Protein AF-A0A2E9NVP9-F1 (afdb_monomer_lite)

Structure (mmCIF, N/CA/C/O backbone):
data_AF-A0A2E9NVP9-F1
#
_entry.id   AF-A0A2E9NVP9-F1
#
loop_
_atom_site.group_PDB
_atom_site.id
_atom_site.type_symbol
_atom_site.label_atom_id
_atom_site.label_alt_id
_atom_site.label_comp_id
_atom_site.label_asym_id
_atom_site.label_entity_id
_atom_site.label_seq_id
_atom_site.pdbx_PDB_ins_code
_atom_site.Cartn_x
_atom_site.Cartn_y
_atom_site.Cartn_z
_atom_site.occupancy
_atom_site.B_iso_or_equiv
_atom_site.auth_seq_id
_atom_site.auth_comp_id
_atom_site.auth_asym_id
_atom_site.auth_atom_id
_atom_site.pdbx_PDB_model_num
ATOM 1 N N . MET A 1 1 ? -3.813 -17.448 -2.585 1.00 64.69 1 MET A N 1
ATOM 2 C CA . MET A 1 1 ? -3.607 -16.158 -1.884 1.00 64.69 1 MET A CA 1
ATOM 3 C C . MET A 1 1 ? -2.385 -15.477 -2.489 1.00 64.69 1 MET A C 1
ATOM 5 O O . MET A 1 1 ? -1.474 -16.198 -2.871 1.00 64.69 1 MET A O 1
ATOM 9 N N . PHE A 1 2 ? -2.362 -14.143 -2.599 1.00 79.69 2 PHE A N 1
ATOM 10 C CA . PHE A 1 2 ? -1.325 -13.359 -3.305 1.00 79.69 2 PHE A CA 1
ATOM 11 C C . PHE A 1 2 ? 0.044 -13.275 -2.591 1.00 79.69 2 PHE A C 1
ATOM 13 O O . PHE A 1 2 ? 0.910 -12.519 -3.014 1.00 79.69 2 PHE A O 1
ATOM 20 N N . GLY A 1 3 ? 0.251 -14.046 -1.519 1.00 89.19 3 GLY A N 1
ATOM 21 C CA . GLY A 1 3 ? 1.412 -13.916 -0.636 1.00 89.19 3 GLY A CA 1
ATOM 22 C C . GLY A 1 3 ? 1.253 -12.778 0.378 1.00 89.19 3 GLY A C 1
ATOM 23 O O . GLY A 1 3 ? 0.133 -12.330 0.649 1.00 89.19 3 GLY A O 1
ATOM 24 N N . SER A 1 4 ? 2.374 -12.343 0.956 1.00 94.38 4 SER A N 1
ATOM 25 C CA . SER A 1 4 ? 2.416 -11.205 1.880 1.00 94.38 4 SER A CA 1
ATOM 26 C C . SER A 1 4 ? 2.137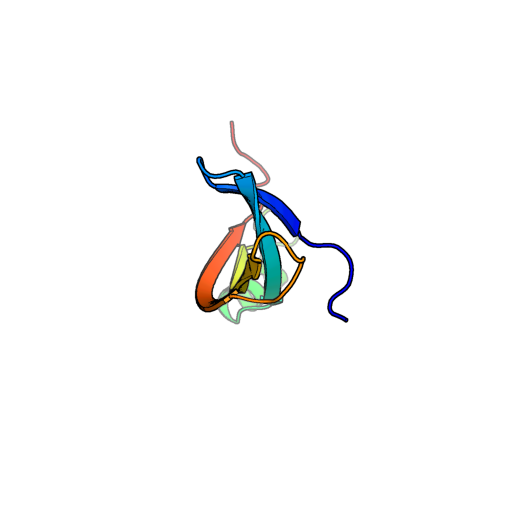 -9.892 1.141 1.00 94.38 4 SER A C 1
ATOM 28 O O . SER A 1 4 ? 2.586 -9.742 0.002 1.00 94.38 4 SER A O 1
ATOM 30 N N . PRO A 1 5 ? 1.415 -8.942 1.758 1.00 96.25 5 PRO A N 1
ATOM 31 C CA . PRO A 1 5 ? 1.231 -7.621 1.173 1.00 96.25 5 PR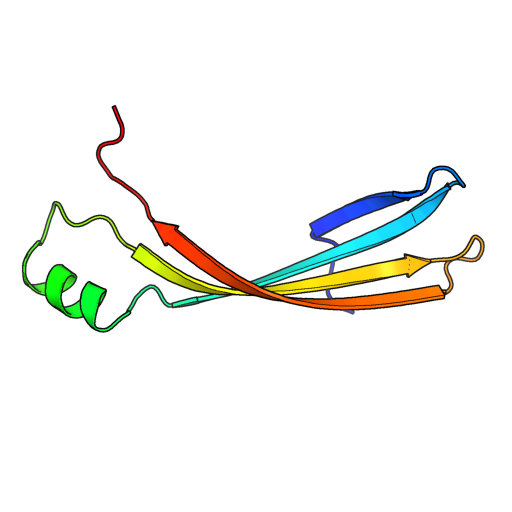O A CA 1
ATOM 32 C C . PRO A 1 5 ? 2.573 -6.891 1.044 1.00 96.25 5 PRO A C 1
ATOM 34 O O . PRO A 1 5 ? 3.496 -7.112 1.829 1.00 96.25 5 PRO A O 1
ATOM 37 N N . PHE A 1 6 ? 2.660 -6.011 0.048 1.00 95.56 6 PHE A N 1
ATOM 38 C CA . PHE A 1 6 ? 3.779 -5.083 -0.113 1.00 95.56 6 PHE A CA 1
ATOM 39 C C . PHE A 1 6 ? 3.823 -4.082 1.047 1.00 95.56 6 PHE A C 1
ATOM 41 O O . PHE A 1 6 ? 4.892 -3.755 1.553 1.00 95.56 6 PHE A O 1
ATOM 48 N N . GLU A 1 7 ? 2.649 -3.637 1.494 1.00 97.50 7 GLU A N 1
ATOM 49 C CA . GLU A 1 7 ? 2.497 -2.735 2.627 1.00 97.50 7 GLU A CA 1
ATOM 50 C C . GLU A 1 7 ? 1.244 -3.095 3.429 1.00 97.50 7 GLU A C 1
ATOM 52 O O . GLU A 1 7 ? 0.191 -3.421 2.870 1.00 97.50 7 GLU A O 1
ATOM 57 N N . THR A 1 8 ? 1.370 -2.997 4.750 1.00 97.38 8 THR A N 1
ATOM 58 C CA . THR A 1 8 ? 0.269 -3.130 5.704 1.00 97.38 8 THR A CA 1
ATOM 59 C C . THR A 1 8 ? 0.126 -1.821 6.465 1.00 97.38 8 THR A C 1
ATOM 61 O O . THR A 1 8 ? 1.095 -1.352 7.063 1.00 97.38 8 THR A O 1
ATOM 64 N N . SER A 1 9 ? -1.076 -1.254 6.484 1.00 97.81 9 SER A N 1
ATOM 65 C CA . SER A 1 9 ? -1.385 -0.015 7.202 1.00 97.81 9 SER A CA 1
ATOM 66 C C . SER A 1 9 ? -2.772 -0.071 7.846 1.00 97.81 9 SER A C 1
ATOM 68 O O . SER A 1 9 ? -3.468 -1.083 7.753 1.00 97.81 9 SER A O 1
ATOM 70 N N . TYR A 1 10 ? -3.156 0.996 8.550 1.00 96.56 10 TYR A N 1
ATOM 71 C CA . TYR A 1 10 ? -4.429 1.088 9.263 1.00 96.56 10 TYR A CA 1
ATOM 72 C C . TYR A 1 10 ? -5.085 2.443 9.006 1.00 96.56 10 TYR A C 1
ATOM 74 O O . TYR A 1 10 ? -4.394 3.454 8.877 1.00 96.56 10 TYR A O 1
ATOM 82 N N . THR A 1 11 ? -6.415 2.477 8.947 1.00 94.12 11 THR A N 1
ATOM 83 C CA . THR A 1 11 ? -7.165 3.740 9.000 1.00 94.12 11 THR A CA 1
ATOM 84 C C . THR A 1 11 ? -7.070 4.365 10.393 1.00 94.12 11 THR A C 1
ATOM 86 O O . THR A 1 11 ? -6.759 3.685 11.371 1.00 94.12 11 THR A O 1
ATOM 89 N N . ASP A 1 12 ? -7.471 5.632 10.520 1.00 94.56 12 ASP A N 1
ATOM 90 C CA . ASP A 1 12 ? -7.604 6.302 11.824 1.00 94.56 12 ASP A CA 1
ATOM 91 C C . ASP A 1 12 ? -8.565 5.572 12.781 1.00 94.56 12 ASP A C 1
ATOM 93 O O . ASP A 1 12 ? -8.444 5.675 13.999 1.00 94.56 12 ASP A O 1
ATOM 97 N N . SER A 1 13 ? -9.519 4.809 12.234 1.00 92.31 13 SER A N 1
ATOM 98 C CA . SER A 1 13 ? -10.449 3.975 13.002 1.00 92.31 13 SER A CA 1
ATOM 99 C C . SER A 1 13 ? -9.896 2.584 13.342 1.00 92.31 13 SER A C 1
ATOM 101 O O . SER A 1 13 ? -10.637 1.764 13.871 1.00 92.31 13 SER A O 1
ATOM 103 N N . GLY A 1 14 ? -8.641 2.283 12.996 1.00 92.75 14 GLY A N 1
ATOM 104 C CA . GLY A 1 14 ? -7.992 0.994 13.255 1.00 92.75 14 GLY A CA 1
ATOM 105 C C . GLY A 1 14 ? -8.307 -0.114 12.246 1.00 92.75 14 GLY A C 1
ATOM 106 O O . GLY A 1 14 ? -7.922 -1.257 12.472 1.00 92.75 14 GLY A O 1
ATOM 107 N N . ALA A 1 15 ? -8.980 0.189 11.133 1.00 95.38 15 ALA A N 1
ATOM 108 C CA . ALA A 1 15 ? -9.298 -0.817 10.123 1.00 95.38 15 ALA A CA 1
ATOM 109 C C . ALA A 1 15 ? -8.053 -1.171 9.298 1.00 95.38 15 ALA A C 1
ATOM 111 O O . ALA A 1 15 ? -7.355 -0.277 8.816 1.00 95.38 15 ALA A O 1
ATOM 112 N N . LEU A 1 16 ? -7.793 -2.467 9.126 1.00 97.31 16 LEU A N 1
ATOM 113 C CA . LEU A 1 16 ? -6.618 -2.989 8.431 1.00 97.31 16 LEU A CA 1
ATOM 114 C C . LEU A 1 16 ? -6.694 -2.732 6.920 1.00 97.31 16 LEU A C 1
ATOM 116 O O . LEU A 1 16 ? -7.724 -2.963 6.281 1.00 97.31 16 LEU A O 1
ATOM 120 N N . ILE A 1 17 ? -5.576 -2.303 6.339 1.00 98.06 17 ILE A N 1
ATOM 121 C CA . ILE A 1 17 ? -5.394 -2.111 4.902 1.00 98.06 17 ILE A CA 1
ATOM 122 C C . ILE A 1 17 ? -4.203 -2.945 4.437 1.00 98.06 17 ILE A C 1
ATOM 124 O O . ILE A 1 17 ? -3.101 -2.831 4.976 1.00 98.06 17 ILE A O 1
ATOM 128 N N . TRP A 1 18 ? -4.411 -3.748 3.395 1.00 98.12 18 TRP A N 1
ATOM 129 C CA . TRP A 1 18 ? -3.340 -4.419 2.660 1.00 98.12 18 TRP A CA 1
ATOM 130 C C . TRP A 1 18 ? -3.180 -3.802 1.282 1.00 98.12 18 TRP A C 1
ATOM 132 O O . TRP A 1 18 ? -4.148 -3.695 0.527 1.00 98.12 18 TRP A O 1
ATOM 142 N N . LYS A 1 19 ? -1.942 -3.457 0.934 1.00 98.00 19 LYS A N 1
ATOM 143 C CA . LYS A 1 19 ? -1.557 -3.063 -0.416 1.00 98.00 19 LYS A CA 1
ATOM 144 C C . LYS A 1 19 ? -0.678 -4.145 -1.026 1.00 98.00 19 LYS A C 1
ATOM 146 O O . LYS A 1 19 ? 0.343 -4.533 -0.462 1.00 98.00 19 LYS A O 1
ATOM 151 N N . TYR A 1 20 ? -1.063 -4.604 -2.205 1.00 96.69 20 TYR A N 1
ATOM 152 C CA . TYR A 1 20 ? -0.260 -5.449 -3.076 1.00 96.69 20 TYR A CA 1
ATOM 153 C C . TYR A 1 20 ? 0.186 -4.637 -4.285 1.00 96.69 20 TYR A C 1
ATOM 155 O O . TYR A 1 20 ? -0.579 -3.827 -4.808 1.00 96.69 20 TYR A O 1
ATOM 163 N N . GLN A 1 21 ? 1.410 -4.886 -4.736 1.00 94.38 21 GLN A N 1
ATOM 164 C CA . GLN A 1 21 ? 1.987 -4.254 -5.913 1.00 94.38 21 GLN A CA 1
ATOM 165 C C . GLN A 1 21 ? 2.637 -5.326 -6.786 1.00 94.38 21 GLN A C 1
ATOM 167 O O . GLN A 1 21 ? 3.384 -6.168 -6.283 1.00 94.38 21 GLN A O 1
ATOM 172 N N . TYR A 1 22 ? 2.349 -5.293 -8.084 1.00 90.75 22 TYR A N 1
ATOM 173 C CA . TYR A 1 22 ? 2.979 -6.147 -9.080 1.00 90.75 22 TYR A CA 1
ATOM 174 C C . TYR A 1 22 ? 3.400 -5.323 -10.293 1.00 90.75 22 TYR A C 1
ATOM 176 O O . TYR A 1 22 ? 2.562 -4.749 -10.992 1.00 90.75 22 TYR A O 1
ATOM 184 N N . ASP A 1 23 ? 4.702 -5.313 -10.554 1.00 88.62 23 ASP A N 1
ATOM 185 C CA . ASP A 1 23 ? 5.291 -4.576 -11.663 1.00 88.62 23 ASP A CA 1
ATOM 186 C C . ASP A 1 23 ? 5.579 -5.542 -12.809 1.00 88.62 23 ASP A C 1
ATOM 188 O O . ASP A 1 23 ? 6.382 -6.467 -12.674 1.00 88.62 23 ASP A O 1
ATOM 192 N N . TYR A 1 24 ? 4.917 -5.325 -13.943 1.00 81.56 24 TYR A N 1
ATOM 193 C CA . TYR A 1 24 ? 5.224 -6.009 -15.190 1.00 81.56 24 TYR A CA 1
ATOM 194 C C . TYR A 1 24 ? 6.112 -5.101 -16.032 1.00 81.56 24 TYR A C 1
ATOM 196 O O . TYR A 1 24 ? 5.626 -4.203 -16.719 1.00 81.56 24 TYR A O 1
ATOM 204 N N . THR A 1 25 ? 7.422 -5.301 -15.935 1.00 73.06 25 THR A N 1
ATOM 205 C CA . THR A 1 25 ? 8.417 -4.487 -16.634 1.00 73.06 25 THR A CA 1
ATOM 206 C C . THR A 1 25 ? 9.088 -5.272 -17.752 1.00 73.06 25 THR A C 1
ATOM 208 O O . THR A 1 25 ? 9.281 -6.486 -17.668 1.00 73.06 25 THR A O 1
ATOM 211 N N . THR A 1 26 ? 9.448 -4.572 -18.826 1.00 66.19 26 THR A N 1
ATOM 212 C CA . THR A 1 26 ? 10.285 -5.107 -19.901 1.00 66.19 26 THR A CA 1
ATOM 213 C C . THR A 1 26 ? 11.502 -4.206 -20.076 1.00 66.19 26 THR A C 1
ATOM 215 O O . THR A 1 26 ? 11.386 -3.026 -20.392 1.00 66.19 26 THR A O 1
ATOM 218 N N . ALA A 1 27 ? 12.69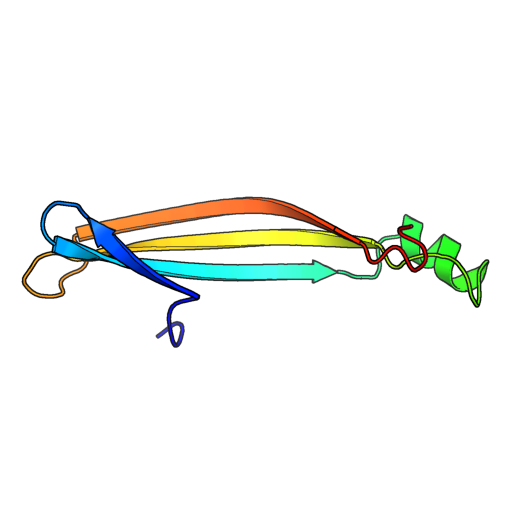3 -4.783 -19.904 1.00 57.81 27 ALA A N 1
ATOM 219 C CA . ALA A 1 27 ? 13.970 -4.084 -20.078 1.00 57.81 27 ALA A CA 1
ATOM 220 C C . ALA A 1 27 ? 14.404 -3.952 -21.555 1.00 57.81 27 ALA A C 1
ATOM 222 O O . ALA A 1 27 ? 15.481 -3.437 -21.845 1.00 57.81 2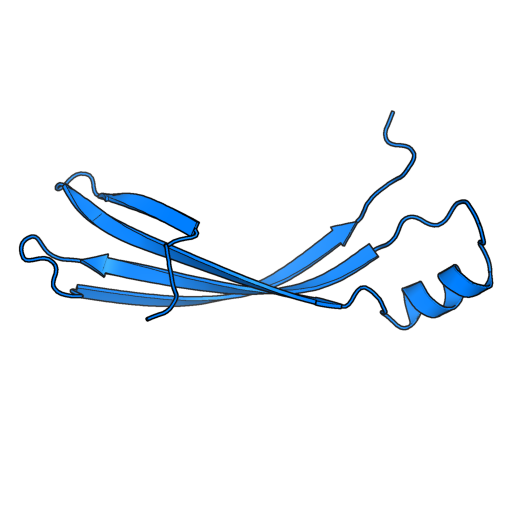7 ALA A O 1
ATOM 223 N N . LEU A 1 28 ? 13.594 -4.458 -22.490 1.00 55.22 28 LEU A N 1
ATOM 224 C CA . LEU A 1 28 ? 13.881 -4.520 -23.922 1.00 55.22 28 LEU A CA 1
ATOM 225 C C . LEU A 1 28 ? 12.805 -3.771 -24.711 1.00 55.22 28 LEU A C 1
ATOM 227 O O . LEU A 1 28 ? 11.986 -4.377 -25.399 1.00 55.22 28 LEU A O 1
ATOM 231 N N . THR A 1 29 ? 12.792 -2.445 -24.610 1.00 56.94 29 THR A N 1
ATOM 232 C CA . THR A 1 29 ? 12.027 -1.623 -25.558 1.00 56.94 29 THR A CA 1
ATOM 233 C C . THR A 1 29 ? 12.797 -1.511 -26.886 1.00 56.94 29 THR A C 1
ATOM 235 O O . THR A 1 29 ? 14.030 -1.598 -26.877 1.00 56.94 29 THR A O 1
ATOM 238 N N . PRO A 1 30 ? 12.137 -1.318 -28.047 1.00 53.72 30 PRO A N 1
ATOM 239 C CA . PRO A 1 30 ? 12.812 -1.152 -29.344 1.00 53.72 30 PRO A CA 1
ATOM 240 C C . PRO A 1 30 ? 13.888 -0.052 -29.351 1.00 53.72 30 PRO A C 1
ATOM 242 O O . PRO A 1 30 ? 14.934 -0.199 -29.983 1.00 53.72 30 PRO A O 1
ATOM 245 N N . GLU A 1 31 ? 13.664 1.017 -28.586 1.00 54.19 31 GLU A N 1
ATOM 246 C CA . GLU A 1 31 ? 14.606 2.119 -28.357 1.00 54.19 31 GLU A CA 1
ATOM 247 C C . GLU A 1 31 ? 15.840 1.668 -27.557 1.00 54.19 31 GLU A C 1
ATOM 249 O O . GLU A 1 31 ? 16.972 2.041 -27.873 1.00 54.19 31 GLU A O 1
ATOM 254 N N . THR A 1 32 ? 15.640 0.797 -26.563 1.00 51.44 32 THR A N 1
ATOM 255 C CA . THR A 1 32 ? 16.713 0.239 -25.729 1.00 51.44 32 THR A CA 1
ATOM 256 C C . THR A 1 32 ? 17.532 -0.807 -26.487 1.00 51.44 32 THR A C 1
ATOM 258 O O . THR A 1 32 ? 18.755 -0.810 -26.375 1.00 51.44 32 THR A O 1
ATOM 261 N N . VAL A 1 33 ? 16.908 -1.644 -27.328 1.00 51.59 33 VAL A N 1
ATOM 262 C CA . VAL A 1 33 ? 17.604 -2.665 -28.142 1.00 51.59 33 VAL A CA 1
ATOM 263 C C . VAL A 1 33 ? 18.543 -2.025 -29.175 1.00 51.59 33 VAL A C 1
ATOM 265 O O . VAL A 1 33 ? 19.665 -2.502 -29.362 1.00 51.59 33 VAL A O 1
ATOM 268 N N . GLY A 1 34 ? 18.135 -0.909 -29.792 1.00 50.56 34 GLY A N 1
ATOM 269 C CA . GLY A 1 34 ? 18.996 -0.135 -30.694 1.00 50.56 34 GLY A CA 1
ATOM 270 C C . GLY A 1 34 ? 20.226 0.455 -29.993 1.00 50.56 34 GLY A C 1
ATOM 271 O O . GLY A 1 34 ? 21.327 0.421 -30.541 1.00 50.56 34 GLY A O 1
ATOM 272 N N . SER A 1 35 ? 20.067 0.927 -28.750 1.00 51.38 35 SER A N 1
ATOM 273 C CA . SER A 1 35 ? 21.173 1.451 -27.937 1.00 51.38 35 SER A CA 1
ATOM 274 C C . SER A 1 35 ? 22.069 0.357 -27.340 1.00 51.38 35 SER A C 1
ATOM 276 O O . SER A 1 35 ? 23.262 0.592 -27.149 1.00 51.38 35 SER A O 1
ATOM 278 N N . PHE A 1 36 ? 21.525 -0.828 -27.045 1.00 46.88 36 PHE A N 1
ATOM 279 C CA . PHE A 1 36 ? 22.270 -1.950 -26.458 1.00 46.88 36 PHE A CA 1
ATOM 280 C C . PHE A 1 36 ? 23.335 -2.494 -27.420 1.00 46.88 36 PHE A C 1
ATOM 282 O O . PHE A 1 36 ? 24.434 -2.847 -27.001 1.00 46.88 36 PHE A O 1
ATOM 289 N N . ILE A 1 37 ? 23.027 -2.521 -28.723 1.00 51.62 37 ILE A N 1
ATOM 290 C CA . ILE A 1 37 ? 23.956 -2.967 -29.773 1.00 51.62 37 ILE A CA 1
ATOM 291 C C . ILE A 1 37 ? 25.032 -1.901 -30.055 1.00 51.62 37 ILE A C 1
ATOM 293 O O . ILE A 1 37 ? 26.167 -2.251 -30.373 1.00 51.62 37 ILE A O 1
ATOM 297 N N . LEU A 1 38 ? 24.703 -0.608 -29.936 1.00 50.53 38 LEU A N 1
ATOM 298 C CA . LEU A 1 38 ? 25.600 0.491 -30.326 1.00 50.53 38 LEU A CA 1
ATOM 299 C C . LEU A 1 38 ? 26.499 1.021 -29.192 1.00 50.53 38 LEU A C 1
ATOM 301 O O . LEU A 1 38 ? 27.483 1.700 -29.480 1.00 50.53 38 LEU A O 1
ATOM 305 N N . THR A 1 39 ? 26.224 0.689 -27.925 1.00 50.50 39 THR A N 1
ATOM 306 C CA . THR A 1 39 ? 26.890 1.315 -26.767 1.00 50.50 39 THR A CA 1
ATOM 307 C C . THR A 1 39 ? 27.275 0.289 -25.695 1.00 50.50 39 THR A C 1
ATOM 309 O O . THR A 1 39 ? 26.772 0.346 -24.575 1.00 50.50 39 THR A O 1
ATOM 312 N N . LEU A 1 40 ? 28.198 -0.630 -26.004 1.00 47.06 40 LEU A N 1
ATOM 313 C CA . LEU A 1 40 ? 28.738 -1.686 -25.115 1.00 47.06 40 LEU A CA 1
ATOM 314 C C . LEU A 1 40 ? 29.443 -1.198 -23.812 1.00 47.06 40 LEU A C 1
ATOM 316 O O . LEU A 1 40 ? 30.296 -1.894 -23.270 1.00 47.06 40 LEU A O 1
ATOM 320 N N . GLY A 1 41 ? 29.092 -0.033 -23.257 1.00 47.16 41 GLY A N 1
ATOM 321 C CA . GLY A 1 41 ? 29.584 0.386 -21.941 1.00 47.16 41 GLY A CA 1
ATOM 322 C C . GLY A 1 41 ? 28.951 1.617 -21.282 1.00 47.16 41 GLY A C 1
ATOM 323 O O . GLY A 1 41 ? 29.318 1.888 -20.146 1.00 47.16 41 GLY A O 1
ATOM 324 N N . LEU A 1 42 ? 28.048 2.377 -21.926 1.00 50.12 42 LEU A N 1
ATOM 325 C CA . LEU A 1 42 ? 27.621 3.698 -21.401 1.00 50.12 42 LEU A CA 1
ATOM 326 C C . LEU A 1 42 ? 26.122 4.034 -21.510 1.00 50.12 42 LEU A C 1
ATOM 328 O O . LEU A 1 42 ? 25.709 5.089 -21.033 1.00 50.12 42 LEU A O 1
ATOM 332 N N . ALA A 1 43 ? 25.287 3.181 -22.104 1.00 54.09 43 ALA A N 1
ATOM 333 C CA . ALA A 1 43 ? 23.851 3.448 -22.161 1.00 54.09 43 ALA A CA 1
ATOM 334 C C . ALA A 1 43 ? 23.159 2.862 -20.925 1.00 54.09 43 ALA A C 1
ATOM 336 O O . ALA A 1 43 ? 23.088 1.644 -20.764 1.00 54.09 43 ALA A O 1
ATOM 337 N N . GLY A 1 44 ? 22.671 3.732 -20.038 1.00 54.16 44 GLY A N 1
ATOM 338 C CA . GLY A 1 44 ? 21.838 3.328 -18.908 1.00 54.16 44 GLY A CA 1
ATOM 339 C C . GLY A 1 44 ? 20.629 2.524 -19.386 1.00 54.16 44 GLY A C 1
ATOM 340 O O . GLY A 1 44 ? 19.979 2.888 -20.367 1.00 54.16 44 GLY A O 1
ATOM 341 N N . MET A 1 45 ? 20.336 1.417 -18.707 1.00 56.88 45 MET A N 1
ATOM 342 C CA . MET A 1 45 ? 19.164 0.603 -19.015 1.00 56.88 45 MET A CA 1
ATOM 343 C C . MET A 1 45 ? 17.917 1.374 -18.577 1.00 56.88 45 MET A C 1
ATOM 345 O O . MET A 1 45 ? 17.775 1.692 -17.394 1.00 56.88 45 MET A O 1
ATOM 349 N N . LYS A 1 46 ? 17.034 1.691 -19.528 1.00 59.03 46 LYS A N 1
ATOM 350 C CA . LYS A 1 46 ? 15.672 2.152 -19.254 1.00 59.03 46 LYS A CA 1
ATOM 351 C C . LYS A 1 46 ? 14.730 0.962 -19.399 1.00 59.03 46 LYS A C 1
ATOM 353 O O . LYS A 1 46 ? 14.783 0.245 -20.393 1.00 59.03 46 LYS A O 1
ATOM 358 N N . SER A 1 47 ? 13.895 0.743 -18.396 1.00 66.00 47 SER A N 1
ATOM 359 C CA . SER A 1 47 ? 12.807 -0.223 -18.423 1.00 66.00 47 SER A CA 1
ATOM 360 C C . SER A 1 47 ? 11.496 0.536 -18.328 1.00 66.00 47 SER A C 1
ATOM 362 O O . SER A 1 47 ? 11.301 1.326 -17.407 1.00 66.00 47 SER A O 1
ATOM 364 N N . GLU A 1 48 ? 10.596 0.253 -19.255 1.00 72.88 48 GLU A N 1
ATOM 365 C CA . GLU A 1 48 ? 9.201 0.671 -19.175 1.00 72.88 48 GLU A CA 1
ATOM 3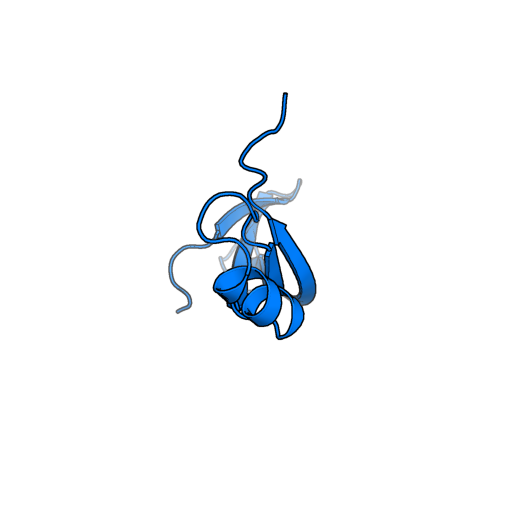66 C C . GLU A 1 48 ? 8.365 -0.528 -18.723 1.00 72.88 48 GLU A C 1
ATOM 368 O O . GLU A 1 48 ? 8.762 -1.696 -18.870 1.00 72.88 48 GLU A O 1
ATOM 373 N N . GLY A 1 49 ? 7.224 -0.255 -18.118 1.00 83.62 49 GLY A N 1
ATOM 374 C CA . GLY A 1 49 ? 6.300 -1.289 -17.719 1.00 83.62 49 GLY A CA 1
ATOM 375 C C . GLY A 1 49 ? 5.020 -0.732 -17.149 1.00 83.62 49 GLY A C 1
ATOM 376 O O . GLY A 1 49 ? 4.763 0.468 -17.142 1.00 83.62 49 GLY A O 1
ATOM 377 N N . THR A 1 50 ? 4.239 -1.650 -16.609 1.00 89.69 50 THR A N 1
ATOM 378 C CA . THR A 1 50 ? 2.951 -1.354 -16.014 1.00 89.69 50 THR A CA 1
ATOM 379 C C . THR A 1 50 ? 2.937 -1.851 -14.577 1.00 89.69 50 THR A C 1
ATOM 381 O O . THR A 1 50 ? 3.202 -3.027 -14.304 1.00 89.69 50 THR A O 1
ATOM 384 N N . ARG A 1 51 ? 2.589 -0.966 -13.647 1.00 92.12 51 ARG A N 1
ATOM 385 C CA . ARG A 1 51 ? 2.367 -1.282 -12.240 1.00 92.12 51 ARG A CA 1
ATOM 386 C C . ARG A 1 51 ? 0.896 -1.565 -11.994 1.00 92.12 51 ARG A C 1
ATOM 388 O O . ARG A 1 51 ? 0.022 -0.768 -12.317 1.00 92.12 51 ARG A O 1
ATOM 395 N N . ASN A 1 52 ? 0.640 -2.709 -11.381 1.00 94.56 52 ASN A N 1
ATOM 396 C CA . ASN A 1 52 ? -0.664 -3.131 -10.902 1.00 94.56 52 ASN A CA 1
ATOM 397 C C . ASN A 1 52 ? -0.697 -2.982 -9.382 1.00 94.56 52 ASN A C 1
ATOM 399 O O . ASN A 1 52 ? 0.127 -3.592 -8.697 1.00 94.56 52 ASN A O 1
ATOM 403 N N . GLU A 1 53 ? -1.651 -2.225 -8.848 1.00 96.69 53 GLU A N 1
ATOM 404 C CA . GLU A 1 53 ? -1.836 -2.082 -7.402 1.00 96.69 53 GLU A CA 1
ATOM 405 C C . GLU A 1 53 ? -3.222 -2.573 -6.989 1.00 96.69 53 GLU A C 1
ATOM 407 O O . GLU A 1 53 ? -4.239 -2.156 -7.543 1.00 96.69 53 GLU A O 1
ATOM 412 N N . LEU A 1 54 ? -3.259 -3.451 -5.987 1.00 97.00 54 LEU A N 1
ATOM 413 C CA . LEU A 1 54 ? -4.483 -3.915 -5.342 1.00 97.00 54 LEU A CA 1
ATOM 414 C C . LEU A 1 54 ? -4.476 -3.443 -3.891 1.00 97.00 54 LEU A C 1
ATOM 416 O O . LEU A 1 54 ? -3.606 -3.832 -3.113 1.00 97.00 54 LEU A O 1
ATOM 420 N N . VAL A 1 55 ? -5.473 -2.651 -3.517 1.00 97.88 55 VAL A N 1
ATOM 421 C CA . VAL A 1 55 ? -5.691 -2.205 -2.138 1.00 97.88 55 VAL A CA 1
ATOM 422 C C . VAL A 1 55 ? -6.930 -2.894 -1.588 1.00 97.88 55 VAL A C 1
ATOM 424 O O . VAL A 1 55 ? -7.988 -2.859 -2.217 1.00 97.88 55 VAL A O 1
ATOM 427 N N . ILE A 1 56 ? -6.809 -3.506 -0.414 1.00 97.81 56 ILE A N 1
ATOM 428 C CA . ILE A 1 56 ? -7.881 -4.215 0.287 1.00 97.81 56 ILE A CA 1
ATOM 429 C C . ILE A 1 56 ? -8.059 -3.573 1.661 1.00 97.81 56 ILE A C 1
ATOM 431 O O . ILE A 1 56 ? -7.101 -3.458 2.417 1.00 97.81 56 ILE A O 1
ATOM 435 N N . LEU A 1 57 ? -9.287 -3.174 1.977 1.00 98.25 57 LEU A N 1
ATOM 436 C CA . LEU A 1 57 ? -9.708 -2.704 3.292 1.00 98.25 57 LEU A CA 1
ATOM 437 C C . LEU A 1 57 ? -10.513 -3.808 3.975 1.00 98.25 57 LEU A C 1
ATOM 439 O O . LEU A 1 57 ? -11.502 -4.288 3.409 1.00 98.25 57 LEU A O 1
ATOM 443 N N . PHE A 1 58 ? -10.128 -4.146 5.197 1.00 97.88 58 PHE A N 1
ATOM 444 C CA . PHE A 1 58 ? -10.834 -5.086 6.057 1.00 97.88 58 PHE A CA 1
ATOM 445 C C . PHE A 1 58 ? -11.701 -4.343 7.077 1.00 97.88 58 PHE A C 1
ATOM 447 O O . PHE A 1 58 ? -11.489 -3.160 7.353 1.00 97.88 58 PHE A O 1
ATOM 454 N N . ASP A 1 59 ? -12.716 -5.017 7.602 1.00 94.69 59 ASP A N 1
ATOM 455 C CA . ASP A 1 59 ? -13.423 -4.581 8.801 1.00 94.69 59 ASP A CA 1
ATOM 456 C C . ASP A 1 59 ? -12.769 -5.134 10.080 1.00 94.69 59 ASP A C 1
ATOM 458 O O . ASP A 1 59 ? -11.715 -5.764 10.041 1.00 94.69 59 ASP A O 1
ATOM 462 N N . GLU A 1 60 ? -13.392 -4.865 11.226 1.00 91.88 60 GLU A N 1
ATOM 463 C CA . GLU A 1 60 ? -12.905 -5.276 12.551 1.00 91.88 60 GLU A CA 1
ATOM 464 C C . GLU A 1 60 ? -12.934 -6.799 12.781 1.00 91.88 60 GLU A C 1
ATOM 466 O O . GLU A 1 60 ? -12.354 -7.275 13.752 1.00 91.88 60 GLU A O 1
ATOM 471 N N . ASN A 1 61 ? -13.600 -7.566 11.911 1.00 93.94 61 ASN A N 1
ATOM 472 C CA . ASN A 1 61 ? -13.692 -9.027 11.980 1.00 93.94 61 ASN A CA 1
ATOM 473 C C . ASN A 1 61 ? -12.817 -9.707 10.913 1.00 93.94 61 ASN A C 1
ATOM 475 O O . ASN A 1 61 ? -13.067 -10.862 10.562 1.00 93.94 61 ASN A O 1
ATOM 479 N N . ASP A 1 62 ? -11.839 -8.983 10.361 1.00 91.81 62 ASP A N 1
ATOM 480 C CA . ASP A 1 62 ? -10.963 -9.431 9.277 1.00 91.81 62 ASP A CA 1
ATOM 481 C C . ASP A 1 62 ? -11.718 -9.817 7.986 1.00 91.81 62 ASP A C 1
ATOM 483 O O . ASP A 1 62 ? -11.237 -10.610 7.169 1.00 91.81 62 ASP A O 1
ATOM 487 N N . VAL A 1 63 ? -12.901 -9.235 7.748 1.00 95.50 63 VAL A N 1
ATOM 488 C CA . VAL A 1 63 ? -13.683 -9.450 6.521 1.00 95.50 63 VAL A CA 1
ATOM 489 C C . VAL A 1 63 ? -13.399 -8.339 5.514 1.00 95.50 63 VAL A C 1
ATOM 491 O O . VAL A 1 63 ? -13.356 -7.158 5.852 1.00 95.50 63 VAL A O 1
ATOM 494 N N . VAL A 1 64 ? -13.229 -8.700 4.237 1.00 96.44 64 VAL A N 1
ATOM 495 C CA . VAL A 1 64 ? -13.013 -7.719 3.162 1.00 96.44 64 VAL A CA 1
ATOM 496 C C . VAL A 1 64 ? -14.229 -6.802 3.037 1.00 96.44 64 VAL A C 1
ATOM 498 O O . VAL A 1 64 ? -15.308 -7.224 2.623 1.00 96.44 64 VAL A O 1
ATOM 501 N N . ARG A 1 65 ? -14.025 -5.518 3.329 1.00 96.81 65 ARG A N 1
ATOM 502 C CA . ARG A 1 65 ? -15.043 -4.469 3.232 1.00 96.81 65 ARG A CA 1
ATOM 503 C C . ARG A 1 65 ? -15.029 -3.773 1.876 1.00 96.81 65 ARG A C 1
ATOM 505 O O . ARG A 1 65 ? -16.082 -3.436 1.339 1.00 96.81 65 ARG A O 1
ATOM 512 N N . LYS A 1 66 ? -13.840 -3.509 1.332 1.00 97.38 66 LYS A N 1
ATOM 513 C CA . LYS A 1 66 ? -13.661 -2.871 0.022 1.00 97.38 66 LYS A CA 1
ATOM 514 C C . LYS A 1 66 ? -12.346 -3.312 -0.600 1.00 97.38 66 LYS A C 1
ATOM 516 O O . LYS A 1 66 ? -11.366 -3.513 0.107 1.00 97.38 66 LYS A O 1
ATOM 521 N N . PHE A 1 67 ? -12.312 -3.381 -1.924 1.00 96.75 67 PHE A N 1
ATOM 522 C CA . PHE A 1 67 ? -11.067 -3.473 -2.670 1.00 96.75 67 PHE A CA 1
ATOM 523 C C . PHE A 1 67 ? -11.068 -2.482 -3.833 1.00 96.75 67 PHE A C 1
ATOM 525 O O . PHE A 1 67 ? -12.124 -2.071 -4.325 1.00 96.75 67 PHE A O 1
ATOM 532 N N . ASN A 1 68 ? -9.881 -2.076 -4.259 1.00 97.38 68 ASN A N 1
ATOM 533 C CA . ASN A 1 68 ? -9.681 -1.297 -5.467 1.00 97.38 68 ASN A CA 1
ATOM 534 C C . ASN A 1 68 ? -8.445 -1.807 -6.203 1.00 97.38 68 ASN A C 1
ATOM 536 O O . ASN A 1 68 ? -7.439 -2.117 -5.571 1.00 97.38 68 ASN A O 1
ATOM 540 N N . MET A 1 69 ? -8.562 -1.895 -7.525 1.00 96.19 69 MET A N 1
ATOM 541 C CA . MET A 1 69 ? -7.468 -2.233 -8.420 1.00 96.19 69 MET A CA 1
ATOM 542 C C . MET A 1 69 ? -7.173 -1.014 -9.287 1.00 96.19 69 MET A C 1
ATOM 544 O O . MET A 1 69 ? -8.093 -0.470 -9.907 1.00 96.19 69 MET A O 1
ATOM 548 N N . SER A 1 70 ? -5.912 -0.615 -9.346 1.00 95.25 70 SER A N 1
ATOM 549 C CA . SER A 1 70 ? -5.426 0.445 -10.221 1.00 95.25 70 SER A CA 1
ATOM 550 C C . SER A 1 70 ? -4.246 -0.042 -11.052 1.00 95.25 70 SER A C 1
ATOM 552 O O . SER A 1 70 ? -3.577 -1.032 -10.739 1.00 95.25 70 SER A O 1
ATOM 554 N N . ASN A 1 71 ? -4.036 0.654 -12.161 1.00 93.56 71 ASN A N 1
ATOM 555 C CA . ASN A 1 71 ? -2.984 0.366 -13.110 1.00 93.56 71 ASN A CA 1
ATOM 556 C C . ASN A 1 71 ? -2.331 1.686 -13.529 1.00 93.56 71 ASN A C 1
ATOM 558 O O . ASN A 1 71 ? -3.043 2.670 -13.750 1.00 93.56 71 ASN A O 1
ATOM 562 N N . SER A 1 72 ? -1.004 1.719 -13.584 1.00 91.50 72 SER A N 1
ATOM 563 C CA . SER A 1 72 ? -0.247 2.899 -13.994 1.00 91.50 72 SER A CA 1
ATOM 564 C C . SER A 1 72 ? 1.001 2.519 -14.779 1.00 91.50 72 SER A C 1
ATOM 566 O O . SER A 1 72 ? 1.644 1.508 -14.495 1.00 91.50 72 SER A O 1
ATOM 568 N N . ASP A 1 73 ? 1.359 3.358 -15.745 1.00 90.31 73 ASP A N 1
ATOM 569 C CA . ASP A 1 73 ? 2.625 3.228 -16.458 1.00 90.31 73 ASP A CA 1
ATOM 570 C C . ASP A 1 73 ? 3.781 3.613 -15.529 1.00 90.31 73 ASP A C 1
ATOM 572 O O . ASP A 1 73 ? 3.679 4.547 -14.724 1.00 90.31 73 ASP A O 1
ATOM 576 N N . ILE A 1 74 ? 4.876 2.863 -15.614 1.00 84.50 74 ILE A N 1
ATOM 577 C CA . ILE A 1 74 ? 6.093 3.102 -14.845 1.00 84.50 74 ILE A CA 1
ATOM 578 C C . ILE A 1 74 ? 7.314 3.085 -15.760 1.00 84.50 74 ILE A C 1
ATOM 580 O O . ILE A 1 74 ? 7.507 2.181 -16.569 1.00 84.50 74 ILE A O 1
ATOM 584 N N . GLU A 1 75 ? 8.191 4.061 -15.560 1.00 77.06 75 GLU A N 1
ATOM 585 C CA . GLU A 1 75 ? 9.525 4.090 -16.149 1.00 77.06 75 GLU A CA 1
ATOM 586 C C . GLU A 1 75 ? 10.557 3.966 -15.028 1.00 77.06 75 GLU A C 1
ATOM 588 O O . GLU A 1 75 ? 10.517 4.688 -14.031 1.00 77.06 75 GLU A O 1
ATOM 593 N N . THR A 1 76 ? 11.488 3.026 -15.160 1.00 67.94 76 THR A N 1
ATOM 594 C CA . THR A 1 76 ? 12.613 2.843 -14.237 1.00 67.94 76 THR A CA 1
ATOM 595 C C . THR A 1 76 ? 13.906 2.843 -15.036 1.00 67.94 76 THR A C 1
ATOM 597 O O . THR A 1 76 ? 14.077 2.036 -15.944 1.00 67.94 76 THR A O 1
ATOM 600 N N . GLY A 1 77 ? 14.835 3.740 -14.706 1.00 60.00 77 GLY A N 1
ATOM 601 C CA . GLY A 1 77 ? 16.141 3.816 -15.355 1.00 60.00 77 GLY A CA 1
ATOM 602 C C . GLY A 1 77 ? 17.277 3.814 -14.341 1.00 60.00 77 GLY A C 1
ATOM 603 O O . GLY A 1 77 ? 17.191 4.483 -13.314 1.00 60.00 77 GLY A O 1
ATOM 604 N N . THR A 1 78 ? 18.360 3.097 -14.637 1.00 54.88 78 THR A N 1
ATOM 605 C CA . THR A 1 78 ? 19.634 3.256 -13.920 1.00 54.88 78 THR A CA 1
ATOM 606 C C . THR A 1 78 ? 20.531 4.186 -14.730 1.00 54.88 78 THR A C 1
ATOM 608 O O . THR A 1 78 ? 21.024 3.808 -15.794 1.00 54.88 78 THR A O 1
ATOM 611 N N . LEU A 1 79 ? 20.748 5.409 -14.240 1.00 50.16 79 LEU A N 1
ATOM 612 C CA . LEU A 1 79 ? 21.814 6.277 -14.739 1.00 50.16 79 LEU A CA 1
ATOM 613 C C . LEU A 1 79 ? 23.113 5.859 -14.044 1.00 50.16 79 LEU A C 1
ATOM 615 O O . LEU A 1 79 ? 23.224 5.962 -12.827 1.00 50.16 79 LEU A O 1
ATOM 619 N N . LEU A 1 80 ? 24.093 5.374 -14.809 1.00 53.88 80 LEU A N 1
ATOM 620 C CA . LEU A 1 80 ? 25.413 4.995 -14.280 1.00 53.88 80 LEU A CA 1
ATOM 621 C C . LEU A 1 80 ? 26.290 6.208 -13.906 1.00 53.88 80 LEU A C 1
ATOM 623 O O 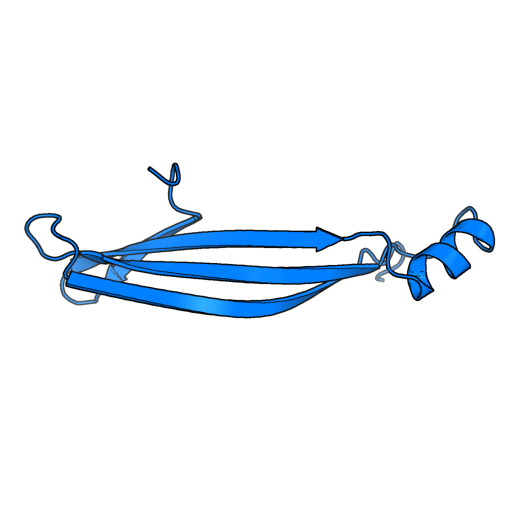. LEU A 1 80 ? 27.380 6.022 -13.377 1.00 53.88 80 LEU A O 1
ATOM 627 N N . PHE A 1 81 ? 25.796 7.430 -14.132 1.00 54.00 81 PHE A N 1
ATOM 628 C CA . PHE A 1 81 ? 26.390 8.685 -13.672 1.00 54.00 81 PHE A CA 1
ATOM 629 C C . PHE A 1 81 ? 25.259 9.625 -13.238 1.00 54.00 81 PHE A C 1
ATOM 631 O O . PHE A 1 81 ? 24.699 10.360 -14.051 1.00 54.00 81 PHE A O 1
ATOM 638 N N . ALA A 1 82 ? 24.856 9.530 -11.977 1.00 41.19 82 ALA A N 1
ATOM 639 C CA . ALA A 1 82 ? 24.176 10.620 -11.295 1.00 41.19 82 ALA A CA 1
ATOM 640 C C . ALA A 1 82 ? 25.204 11.187 -10.312 1.00 41.19 82 ALA A C 1
ATOM 642 O O . ALA A 1 82 ? 25.598 10.476 -9.387 1.00 41.19 82 ALA A O 1
ATOM 643 N N . ASP A 1 83 ? 25.702 12.390 -10.607 1.00 38.28 83 ASP A N 1
ATOM 644 C CA . ASP A 1 83 ? 26.547 13.173 -9.695 1.00 38.28 83 ASP A CA 1
ATOM 645 C C . ASP A 1 83 ? 25.778 13.559 -8.419 1.00 38.28 83 ASP A C 1
ATOM 647 O O . ASP A 1 83 ? 24.557 13.840 -8.523 1.00 38.28 83 ASP A O 1
#

Sequence (83 aa):
MFGSPFETSYTDSGALIWKYQYDYTTALTPETVGSFILTLGLAGMKSEGTRNELVILFDENDVVRKFNMSNSDIETGTLLFAD

Foldseek 3Di:
DLPAAPDWDADPVGWIKGKHKDKDKDQDDVVNVVCVVVPVDADWGKIKTKMKMKMFTADPVRHTPDIDIDMDIDIDTDHPDDD

pLDDT: mean 78.28, std 19.94, range [38.28, 98.25]

Radius of gyration: 18.81 Å; chains: 1; bounding box: 45×29×44 Å

Secondary structure (DSSP, 8-state):
---S-SEEEE-TT--EEEEEEEEEEES--HHHHHHHHH-TTT-PPEEEEEEEEEEEEE-TTS-EEEEEEEEEEEEEE--S---